Protein AF-Q30KJ7-F1 (afdb_monomer_lite)

Foldseek 3Di:
DPVVVVVVVVVVVVVVPPPPVPPFDALDPPAQWGWDLDEDPQWDFDQHSDPRTTTTHGPVRDDPPPPPPPPVPVVVVVVVVVVVVVVVVVVVVVD

Structure (mmCIF, N/CA/C/O backbone):
data_AF-Q30KJ7-F1
#
_entry.id   AF-Q30KJ7-F1
#
loop_
_atom_site.group_PDB
_atom_site.id
_atom_site.type_symbol
_atom_site.label_atom_id
_atom_site.label_alt_id
_atom_site.label_comp_id
_atom_site.label_asym_id
_atom_site.label_entity_id
_atom_site.label_seq_id
_atom_site.pdbx_PDB_ins_code
_atom_site.Cartn_x
_atom_site.Cartn_y
_atom_site.Cartn_z
_atom_site.occupancy
_atom_site.B_iso_or_equiv
_atom_site.auth_seq_id
_atom_site.auth_comp_id
_atom_site.auth_asym_id
_atom_site.auth_atom_id
_atom_site.pdbx_PDB_model_num
ATOM 1 N N . MET A 1 1 ? -3.088 -47.441 5.612 1.00 59.19 1 MET A N 1
ATOM 2 C CA . MET A 1 1 ? -1.935 -46.511 5.542 1.00 59.19 1 MET A CA 1
ATOM 3 C C . MET A 1 1 ? -2.105 -45.401 4.483 1.00 59.19 1 MET A C 1
ATOM 5 O O . MET A 1 1 ? -1.112 -44.932 3.954 1.00 59.19 1 MET A O 1
ATOM 9 N N . ASN A 1 2 ? -3.323 -44.885 4.231 1.00 75.56 2 ASN A N 1
ATOM 10 C CA . ASN A 1 2 ? -3.557 -43.854 3.193 1.00 75.56 2 ASN A CA 1
ATOM 11 C C . ASN A 1 2 ? -3.993 -42.472 3.715 1.00 75.56 2 ASN A C 1
ATOM 13 O O . ASN A 1 2 ? -4.129 -41.544 2.925 1.00 75.56 2 ASN A O 1
ATOM 17 N N . PHE A 1 3 ? -4.201 -42.300 5.024 1.00 73.56 3 PHE A N 1
ATOM 18 C CA . PHE A 1 3 ? -4.668 -41.014 5.555 1.00 73.56 3 PHE A CA 1
ATOM 19 C C . PHE A 1 3 ? -3.571 -39.942 5.597 1.00 73.56 3 PHE A C 1
ATOM 21 O O . PHE A 1 3 ? -3.872 -38.769 5.406 1.00 73.56 3 PHE A O 1
ATOM 28 N N . LEU A 1 4 ? -2.298 -40.324 5.765 1.00 79.62 4 LEU A N 1
ATOM 29 C CA . LEU A 1 4 ? -1.185 -39.365 5.796 1.00 79.62 4 LEU A CA 1
ATOM 30 C C . LEU A 1 4 ? -1.051 -38.580 4.482 1.00 79.62 4 LEU A C 1
ATOM 32 O O . LEU A 1 4 ? -0.893 -37.363 4.517 1.00 79.62 4 LEU A O 1
ATOM 36 N N . LEU A 1 5 ? -1.182 -39.248 3.329 1.00 78.12 5 LEU A N 1
ATOM 37 C CA . LEU A 1 5 ? -1.099 -38.591 2.019 1.00 78.12 5 LEU A CA 1
ATOM 38 C C . LEU A 1 5 ? -2.254 -37.606 1.789 1.00 78.12 5 LEU A C 1
ATOM 40 O O . LEU A 1 5 ? -2.033 -36.528 1.243 1.00 78.12 5 LEU A O 1
ATOM 44 N N . LEU A 1 6 ? -3.465 -37.940 2.250 1.00 77.75 6 LEU A N 1
ATOM 45 C CA . LEU A 1 6 ? -4.618 -37.038 2.164 1.00 77.75 6 LEU A CA 1
ATOM 46 C C . LEU A 1 6 ? -4.432 -35.785 3.029 1.00 77.75 6 LEU A C 1
ATOM 48 O O . LEU A 1 6 ? -4.745 -34.685 2.578 1.00 77.75 6 LEU A O 1
ATOM 52 N N . VAL A 1 7 ? -3.875 -35.931 4.237 1.00 79.44 7 VAL A N 1
ATOM 53 C CA . VAL A 1 7 ? -3.583 -34.792 5.123 1.00 79.44 7 VAL A CA 1
ATOM 54 C C . VAL A 1 7 ? -2.516 -33.877 4.510 1.00 79.44 7 VAL A C 1
ATOM 56 O O . VAL A 1 7 ? -2.688 -32.659 4.506 1.00 79.44 7 VAL A O 1
ATOM 59 N N . LEU A 1 8 ? -1.455 -34.442 3.923 1.00 77.19 8 LEU A N 1
ATOM 60 C CA . LEU A 1 8 ? -0.420 -33.681 3.210 1.00 77.19 8 LEU A CA 1
ATOM 61 C C . LEU A 1 8 ? -0.973 -32.932 1.990 1.00 77.19 8 LEU A C 1
ATOM 63 O O . LEU A 1 8 ? -0.648 -31.760 1.805 1.00 77.19 8 LEU A O 1
ATOM 67 N N . ALA A 1 9 ? -1.832 -33.571 1.190 1.00 73.88 9 ALA A N 1
ATOM 68 C CA . ALA A 1 9 ? -2.481 -32.911 0.059 1.00 73.88 9 ALA A CA 1
ATOM 69 C C . ALA A 1 9 ? -3.350 -31.735 0.531 1.00 73.88 9 ALA A C 1
ATOM 71 O O . ALA A 1 9 ? -3.202 -30.626 0.023 1.00 73.88 9 ALA A O 1
ATOM 72 N N . ALA A 1 10 ? -4.188 -31.939 1.554 1.00 71.81 10 ALA A N 1
ATOM 73 C CA . ALA A 1 10 ? -5.036 -30.884 2.109 1.00 71.81 10 ALA A CA 1
ATOM 74 C C . ALA A 1 10 ? -4.220 -29.692 2.650 1.00 71.81 10 ALA A C 1
ATOM 76 O O . ALA A 1 10 ? -4.571 -28.537 2.402 1.00 71.81 10 ALA A O 1
ATOM 77 N N . LEU A 1 11 ? -3.098 -29.955 3.330 1.00 72.12 11 LEU A N 1
ATOM 78 C CA . LEU A 1 11 ? -2.188 -28.911 3.815 1.00 72.12 11 LEU A CA 1
ATOM 79 C C . LEU A 1 11 ? -1.484 -28.169 2.666 1.00 72.12 11 LEU A C 1
ATOM 81 O O . LEU A 1 11 ? -1.341 -26.949 2.729 1.00 72.12 11 LEU A O 1
ATOM 85 N N . GLY A 1 12 ? -1.087 -28.878 1.605 1.00 66.94 12 GLY A N 1
ATOM 86 C CA . GLY A 1 12 ? -0.437 -28.290 0.428 1.00 66.94 12 GLY A CA 1
ATOM 87 C C . GLY A 1 12 ? -1.336 -27.339 -0.368 1.00 66.94 12 GLY A C 1
ATOM 88 O O . GLY A 1 12 ? -0.841 -26.383 -0.964 1.00 66.94 12 GLY A O 1
ATOM 89 N N . PHE A 1 13 ? -2.656 -27.548 -0.347 1.00 63.25 13 PHE A N 1
ATOM 90 C CA . PHE A 1 13 ? -3.605 -26.585 -0.914 1.00 63.25 13 PHE A CA 1
ATOM 91 C C . PHE A 1 13 ? -3.802 -25.361 -0.008 1.00 63.25 13 PHE A C 1
ATOM 93 O O . PHE A 1 13 ? -3.962 -24.251 -0.515 1.00 63.25 13 PHE A O 1
ATOM 100 N N . LEU A 1 14 ? -3.724 -25.516 1.321 1.00 59.75 14 LEU A N 1
ATOM 101 C CA . LEU A 1 14 ? -3.855 -24.383 2.246 1.00 59.75 14 LEU A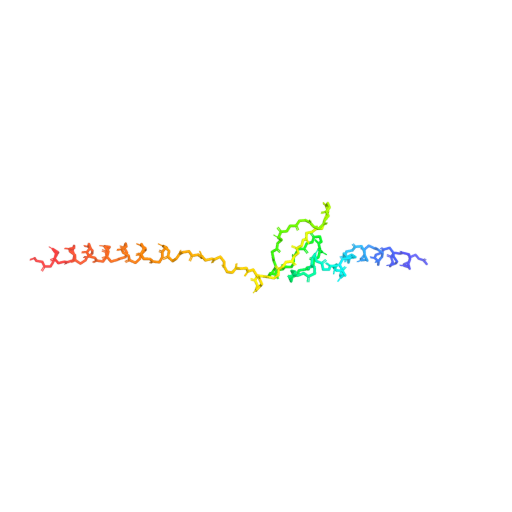 CA 1
ATOM 102 C C . LEU A 1 14 ? -2.664 -23.413 2.198 1.00 59.75 14 LEU A C 1
ATOM 104 O O . LEU A 1 14 ? -2.836 -22.226 2.461 1.00 59.75 14 LEU A O 1
ATOM 108 N N . THR A 1 15 ? -1.459 -23.861 1.847 1.00 59.91 15 THR A N 1
ATOM 109 C CA . THR A 1 15 ? -0.306 -22.946 1.749 1.00 59.91 15 THR A CA 1
ATOM 110 C C . THR A 1 15 ? -0.349 -22.057 0.505 1.00 59.91 15 THR A C 1
ATOM 112 O O . THR A 1 15 ? 0.263 -20.991 0.506 1.00 59.91 15 THR A O 1
ATOM 115 N N . GLN A 1 16 ? -1.119 -22.420 -0.529 1.00 55.16 16 GLN A N 1
ATOM 116 C CA . GLN A 1 16 ? -1.271 -21.603 -1.742 1.00 55.16 16 GLN A CA 1
ATOM 117 C C . GLN A 1 16 ? -2.160 -20.368 -1.532 1.00 55.16 16 GLN A C 1
ATOM 119 O O . GLN A 1 16 ? -2.055 -19.405 -2.291 1.00 55.16 16 GLN A O 1
ATOM 124 N N . VAL A 1 17 ? -3.007 -20.356 -0.495 1.00 55.41 17 VAL A N 1
ATOM 125 C CA . VAL A 1 17 ? -3.852 -19.194 -0.162 1.00 55.41 17 VAL A CA 1
ATOM 126 C C . VAL A 1 17 ? -3.165 -18.177 0.747 1.00 55.41 17 VAL A C 1
ATOM 128 O O . VAL A 1 17 ? -3.765 -17.148 1.047 1.00 55.41 17 VAL A O 1
ATOM 131 N N . ILE A 1 18 ? -1.912 -18.401 1.154 1.00 50.56 18 ILE A N 1
ATOM 132 C CA . ILE A 1 18 ? -1.102 -17.353 1.779 1.00 50.56 18 ILE A CA 1
ATOM 133 C C . ILE A 1 18 ? -0.410 -16.610 0.634 1.00 50.56 18 ILE A C 1
ATOM 135 O O . ILE A 1 18 ? 0.605 -17.095 0.129 1.00 50.56 18 ILE A O 1
ATOM 139 N N . PRO A 1 19 ? -0.927 -15.457 0.161 1.00 50.09 19 PRO A N 1
ATOM 140 C CA . PRO A 1 19 ? -0.228 -14.697 -0.858 1.00 50.09 19 PRO A CA 1
ATOM 141 C C . PRO A 1 19 ? 1.171 -14.395 -0.325 1.00 50.09 19 PRO A C 1
ATOM 143 O O . PRO A 1 19 ? 1.322 -13.732 0.702 1.00 50.09 19 PRO A O 1
ATOM 146 N N . ALA A 1 20 ? 2.195 -14.861 -1.041 1.00 51.75 20 ALA A N 1
ATOM 147 C CA . ALA A 1 20 ? 3.619 -14.628 -0.784 1.00 51.75 20 ALA A CA 1
ATOM 148 C C . ALA A 1 20 ? 4.031 -13.138 -0.912 1.00 51.75 20 ALA A C 1
ATOM 150 O O . ALA A 1 20 ? 5.143 -12.798 -1.299 1.00 51.75 20 ALA A O 1
ATOM 151 N N . SER A 1 21 ? 3.120 -12.218 -0.603 1.00 50.47 21 SER A N 1
ATOM 152 C CA . SER A 1 21 ? 3.279 -10.772 -0.644 1.00 50.47 21 SER A CA 1
ATOM 153 C C . SER A 1 21 ? 3.020 -10.148 0.734 1.00 50.47 21 SER A C 1
ATOM 155 O O . SER A 1 21 ? 2.594 -8.998 0.815 1.00 50.47 21 SER A O 1
ATOM 157 N N . ALA A 1 22 ? 3.287 -10.876 1.824 1.00 51.69 22 ALA A N 1
ATOM 158 C CA . ALA A 1 22 ? 3.383 -10.275 3.158 1.00 51.69 22 ALA A CA 1
ATOM 159 C C . ALA A 1 22 ? 4.576 -9.295 3.272 1.00 51.69 22 ALA A C 1
ATOM 161 O O . ALA A 1 22 ? 4.567 -8.409 4.120 1.00 51.69 22 ALA A O 1
ATOM 162 N N . GLY A 1 23 ? 5.572 -9.401 2.382 1.00 54.00 23 GLY A N 1
ATOM 163 C CA . GLY A 1 23 ? 6.708 -8.480 2.275 1.00 54.00 23 GLY A CA 1
ATOM 164 C C . GLY A 1 23 ? 6.592 -7.551 1.068 1.00 54.00 23 GLY A C 1
ATOM 165 O O . GLY A 1 23 ? 7.288 -7.738 0.072 1.00 54.00 23 GLY A O 1
ATOM 166 N N . GLY A 1 24 ? 5.693 -6.568 1.116 1.00 64.81 24 GLY A N 1
ATOM 167 C CA . GLY A 1 24 ? 5.668 -5.519 0.094 1.00 64.81 24 GLY A CA 1
ATOM 168 C C . GLY A 1 24 ? 6.927 -4.655 0.195 1.00 64.81 24 GLY A C 1
ATOM 169 O O . GLY A 1 24 ? 7.238 -4.154 1.270 1.00 64.81 24 GLY A O 1
ATOM 170 N N . SER A 1 25 ? 7.655 -4.458 -0.905 1.00 82.69 25 SER A N 1
ATOM 171 C CA . SER A 1 25 ? 8.697 -3.428 -0.975 1.00 82.69 25 SER A CA 1
ATOM 172 C C . SER A 1 25 ? 8.046 -2.046 -0.929 1.00 82.69 25 SER A C 1
ATOM 174 O O . SER A 1 25 ? 6.917 -1.871 -1.400 1.00 82.69 25 SER A O 1
ATOM 176 N N . LYS A 1 26 ? 8.738 -1.049 -0.374 1.00 86.88 26 LYS A N 1
ATOM 177 C CA . LYS A 1 26 ? 8.270 0.339 -0.445 1.00 86.88 26 LYS A CA 1
ATOM 178 C C . LYS A 1 26 ? 8.114 0.742 -1.916 1.00 86.88 26 LYS A C 1
ATOM 180 O O . LYS A 1 26 ? 8.937 0.346 -2.738 1.00 86.88 26 LYS A O 1
ATOM 185 N N . CYS A 1 27 ? 7.067 1.495 -2.255 1.00 86.19 27 CYS A N 1
ATOM 186 C CA . CYS A 1 27 ? 6.836 1.871 -3.653 1.00 86.19 27 CYS A CA 1
ATOM 187 C C . CYS A 1 27 ? 7.899 2.840 -4.171 1.00 86.19 27 CYS A C 1
ATOM 189 O O . CYS A 1 27 ? 8.471 2.631 -5.233 1.00 86.19 27 CYS A O 1
ATOM 191 N N . VAL A 1 28 ? 8.148 3.901 -3.401 1.00 83.56 28 VAL A N 1
ATOM 192 C CA . VAL A 1 28 ? 9.176 4.921 -3.635 1.00 83.56 28 VAL A CA 1
ATOM 193 C C . VAL A 1 28 ? 9.661 5.405 -2.270 1.00 83.56 28 VAL A C 1
ATOM 195 O O . VAL A 1 28 ? 8.873 5.481 -1.323 1.00 83.56 28 VAL A O 1
ATOM 198 N N . SER A 1 29 ? 10.942 5.764 -2.152 1.00 80.06 29 SER A N 1
ATOM 199 C CA . SER A 1 29 ? 11.571 6.196 -0.893 1.00 80.06 29 SER A CA 1
ATOM 200 C C . SER A 1 29 ? 10.787 7.284 -0.145 1.00 80.06 29 SER A C 1
ATOM 202 O O . SER A 1 29 ? 10.695 7.224 1.082 1.00 80.06 29 SER A O 1
ATOM 204 N N . ASN A 1 30 ? 10.136 8.199 -0.873 1.00 80.19 30 ASN A N 1
ATOM 205 C CA . ASN A 1 30 ? 9.443 9.368 -0.316 1.00 80.19 30 ASN A CA 1
ATOM 206 C C . ASN A 1 30 ? 7.917 9.211 -0.180 1.00 80.19 30 ASN A C 1
ATOM 208 O O . ASN A 1 30 ? 7.258 10.129 0.296 1.00 80.19 30 ASN A O 1
ATOM 212 N N . THR A 1 31 ? 7.333 8.074 -0.575 1.00 75.06 31 THR A N 1
ATOM 213 C CA . THR A 1 31 ? 5.879 7.849 -0.473 1.00 75.06 31 THR A CA 1
ATOM 214 C C . THR A 1 31 ? 5.556 6.832 0.620 1.00 75.06 31 THR A C 1
ATOM 216 O O . THR A 1 31 ? 6.183 5.766 0.645 1.00 75.06 31 THR A O 1
ATOM 219 N N . PRO A 1 32 ? 4.580 7.095 1.505 1.00 81.81 32 PRO A N 1
ATOM 220 C CA . PRO A 1 32 ? 4.124 6.123 2.493 1.00 81.81 32 PRO A CA 1
ATOM 221 C C . PRO A 1 32 ? 3.253 5.063 1.807 1.00 81.81 32 PRO A C 1
ATOM 223 O O . PRO A 1 32 ? 2.034 5.164 1.773 1.00 81.81 32 PRO A O 1
ATOM 226 N N . GLY A 1 33 ? 3.879 4.050 1.212 1.00 89.00 33 GLY A N 1
ATOM 227 C CA . GLY A 1 33 ? 3.152 2.982 0.537 1.00 89.00 33 GLY A CA 1
ATOM 228 C C . GLY A 1 33 ? 4.014 1.766 0.244 1.00 89.00 33 GLY A C 1
ATOM 229 O O . GLY A 1 33 ? 5.237 1.872 0.105 1.00 89.00 33 GLY A O 1
ATOM 230 N N . TYR A 1 34 ? 3.352 0.618 0.123 1.00 90.94 34 TYR A N 1
ATOM 231 C CA . TYR A 1 34 ? 3.985 -0.662 -0.184 1.00 90.94 34 TYR A CA 1
ATOM 232 C C . TYR A 1 34 ? 3.361 -1.305 -1.419 1.00 90.94 34 TYR A C 1
ATOM 234 O O . TYR A 1 34 ? 2.147 -1.259 -1.621 1.00 90.94 34 TYR A O 1
ATOM 242 N N . CYS A 1 35 ? 4.200 -1.934 -2.235 1.00 90.94 35 CYS A N 1
ATOM 243 C CA . CYS A 1 35 ? 3.780 -2.655 -3.425 1.00 90.94 35 CYS A CA 1
ATOM 244 C C . CYS A 1 35 ? 3.123 -3.982 -3.045 1.00 90.94 35 CYS A C 1
ATOM 246 O O . CYS A 1 35 ? 3.771 -4.851 -2.459 1.00 90.94 35 CYS A O 1
ATOM 248 N N . ARG A 1 36 ? 1.850 -4.155 -3.408 1.00 89.69 36 ARG A N 1
ATOM 249 C CA . ARG A 1 36 ? 1.054 -5.362 -3.138 1.00 89.69 36 ARG A CA 1
ATOM 250 C C . ARG A 1 36 ? 0.169 -5.694 -4.335 1.00 89.69 36 ARG A C 1
ATOM 252 O O . ARG A 1 36 ? -0.180 -4.817 -5.120 1.00 89.69 36 ARG A O 1
ATOM 259 N N . THR A 1 37 ? -0.240 -6.950 -4.475 1.00 90.06 37 THR A N 1
ATOM 260 C CA . THR A 1 37 ? -1.235 -7.340 -5.494 1.00 90.06 37 THR A CA 1
ATOM 261 C C . THR A 1 37 ? -2.620 -6.773 -5.171 1.00 90.06 37 THR A C 1
ATOM 263 O O . THR A 1 37 ? -3.348 -6.350 -6.065 1.00 90.06 37 THR A O 1
ATOM 266 N N . TYR A 1 38 ? -2.972 -6.697 -3.885 1.00 88.56 38 TYR A N 1
ATOM 267 C CA . TYR A 1 38 ? -4.238 -6.157 -3.389 1.00 88.56 38 TYR A CA 1
ATOM 268 C C . TYR A 1 38 ? -3.969 -5.184 -2.241 1.00 88.56 38 TYR A C 1
ATOM 270 O O . TYR A 1 38 ? -3.069 -5.419 -1.436 1.00 88.56 38 TYR A O 1
ATOM 278 N N . CYS A 1 39 ? -4.739 -4.098 -2.183 1.00 87.38 39 CYS A N 1
ATOM 279 C CA . CYS A 1 39 ? -4.674 -3.147 -1.076 1.00 87.38 39 CYS A CA 1
ATOM 280 C C . CYS A 1 39 ? -5.658 -3.560 0.011 1.00 87.38 39 CYS A C 1
ATOM 282 O O . CYS A 1 39 ? -6.721 -4.110 -0.294 1.00 87.38 39 CYS A O 1
ATOM 284 N N . HIS A 1 40 ? -5.304 -3.300 1.263 1.00 88.00 40 HIS A N 1
ATOM 285 C CA . HIS A 1 40 ? -6.202 -3.569 2.375 1.00 88.00 40 HIS A CA 1
ATOM 286 C C . HIS A 1 40 ? -7.316 -2.528 2.452 1.00 88.00 40 HIS A C 1
ATOM 288 O O . HIS A 1 40 ? -7.282 -1.472 1.818 1.00 88.00 40 HIS A O 1
ATOM 294 N N . TRP A 1 41 ? -8.327 -2.827 3.263 1.00 88.12 41 TRP A N 1
ATOM 295 C CA . TRP A 1 41 ? -9.310 -1.823 3.646 1.00 88.12 41 TRP A CA 1
ATOM 296 C C . TRP A 1 41 ? -8.604 -0.664 4.348 1.00 88.12 41 TRP A C 1
ATOM 298 O O . TRP A 1 41 ? -7.720 -0.876 5.173 1.00 88.12 41 TRP A O 1
ATOM 308 N N . GLY A 1 42 ? -8.983 0.565 4.010 1.00 86.44 42 GLY A N 1
ATOM 309 C CA . GLY A 1 42 ? -8.289 1.750 4.520 1.00 86.44 42 GLY A CA 1
ATOM 310 C C . GLY A 1 42 ? -7.060 2.171 3.699 1.00 86.44 42 GLY A C 1
ATOM 311 O O . GLY A 1 42 ? -6.412 3.165 4.036 1.00 86.44 42 GLY A O 1
ATOM 312 N N . GLU A 1 43 ? -6.760 1.460 2.612 1.00 88.56 43 GLU A N 1
ATOM 313 C CA . GLU A 1 43 ? -5.751 1.836 1.626 1.00 88.56 43 GLU A CA 1
ATOM 314 C C . GLU A 1 43 ? -6.394 2.101 0.261 1.00 88.56 43 GLU A C 1
ATOM 316 O O . GLU A 1 43 ? -7.465 1.581 -0.065 1.00 88.56 43 GLU A O 1
ATOM 321 N N . THR A 1 44 ? -5.711 2.895 -0.558 1.00 88.12 44 THR A N 1
ATOM 322 C CA . THR A 1 44 ? -6.030 3.088 -1.971 1.00 88.12 44 THR A CA 1
ATOM 323 C C . THR A 1 44 ? -4.831 2.746 -2.846 1.00 88.12 44 THR A C 1
ATOM 325 O O . THR A 1 44 ? -3.677 2.833 -2.418 1.00 88.12 44 THR A O 1
ATOM 328 N N . ALA A 1 45 ? -5.113 2.370 -4.089 1.00 89.62 45 ALA A N 1
ATOM 329 C CA . ALA A 1 45 ? -4.099 2.143 -5.104 1.00 89.62 45 ALA A CA 1
ATOM 330 C C . ALA A 1 45 ? -3.724 3.476 -5.761 1.00 89.62 45 ALA A C 1
ATOM 332 O O . ALA A 1 45 ? -4.594 4.137 -6.325 1.00 89.62 45 ALA A O 1
ATOM 333 N N . LEU A 1 46 ? -2.445 3.855 -5.712 1.00 85.69 46 LEU A N 1
ATOM 334 C CA . LEU A 1 46 ? -1.981 5.107 -6.321 1.00 85.69 46 LEU A CA 1
ATOM 335 C C . LEU A 1 46 ? -1.466 4.906 -7.756 1.00 85.69 46 LEU A C 1
ATOM 337 O O . LEU A 1 46 ? -1.866 5.620 -8.668 1.00 85.69 46 LEU A O 1
ATOM 341 N N . PHE A 1 47 ? -0.584 3.926 -7.959 1.00 87.06 47 PHE A N 1
ATOM 342 C CA . PHE A 1 47 ? -0.008 3.564 -9.260 1.00 87.06 47 PHE A CA 1
ATOM 343 C C . PHE A 1 47 ? 0.456 2.101 -9.250 1.00 87.06 47 PHE A C 1
ATOM 345 O O . PHE A 1 47 ? 0.456 1.451 -8.204 1.00 87.06 47 PHE A O 1
ATOM 352 N N . MET A 1 48 ? 0.861 1.569 -10.404 1.00 89.44 48 MET A N 1
ATOM 353 C CA . MET A 1 48 ? 1.391 0.207 -10.524 1.00 89.44 48 MET A CA 1
ATOM 354 C C . MET A 1 48 ? 2.901 0.181 -10.268 1.00 89.44 48 MET A C 1
ATOM 356 O O . MET A 1 48 ? 3.654 0.875 -10.940 1.00 89.44 48 MET A O 1
ATOM 360 N N . CYS A 1 49 ? 3.353 -0.632 -9.313 1.00 88.56 49 CYS A N 1
ATOM 361 C CA . CYS A 1 49 ? 4.779 -0.877 -9.091 1.00 88.56 49 CYS A CA 1
ATOM 362 C C . CYS A 1 49 ? 5.388 -1.756 -10.191 1.00 88.56 49 CYS A C 1
ATOM 364 O O . CYS A 1 49 ? 6.559 -1.618 -10.525 1.00 88.56 49 CYS A O 1
ATOM 366 N N . ASN A 1 50 ? 4.601 -2.702 -10.710 1.00 87.19 50 ASN A N 1
ATOM 367 C CA . ASN A 1 50 ? 4.930 -3.551 -11.853 1.00 87.19 50 ASN A CA 1
ATOM 368 C C . ASN A 1 50 ? 3.622 -4.049 -12.504 1.00 87.19 50 ASN A C 1
ATOM 370 O O . ASN A 1 50 ? 2.538 -3.619 -12.117 1.00 87.19 50 ASN A O 1
ATOM 374 N N . ALA A 1 51 ? 3.705 -4.981 -13.456 1.00 89.69 51 ALA A N 1
ATOM 375 C CA . ALA A 1 51 ? 2.541 -5.485 -14.192 1.00 89.69 51 ALA A CA 1
ATOM 376 C C . ALA A 1 51 ? 1.432 -6.126 -13.325 1.00 89.69 51 ALA A C 1
ATOM 378 O O . ALA A 1 51 ? 0.303 -6.248 -13.790 1.00 89.69 51 ALA A O 1
ATOM 379 N N . SER A 1 52 ? 1.722 -6.543 -12.086 1.00 86.25 52 SER A N 1
ATOM 380 C CA . SER A 1 52 ? 0.769 -7.256 -11.216 1.00 86.25 52 SER A CA 1
ATOM 381 C C . SER A 1 52 ? 0.641 -6.694 -9.796 1.00 86.25 52 SER A C 1
ATOM 383 O O . SER A 1 52 ? -0.221 -7.132 -9.034 1.00 86.25 52 SER A O 1
ATOM 385 N N . ARG A 1 53 ? 1.480 -5.729 -9.414 1.00 90.19 53 ARG A N 1
ATOM 386 C CA . ARG A 1 53 ? 1.512 -5.118 -8.081 1.00 90.19 53 ARG A CA 1
ATOM 387 C C . ARG A 1 53 ? 1.231 -3.630 -8.181 1.00 90.19 53 ARG A C 1
ATOM 389 O O . ARG A 1 53 ? 1.846 -2.922 -8.974 1.00 90.19 53 ARG A O 1
ATOM 396 N N . LYS A 1 54 ? 0.376 -3.147 -7.290 1.00 89.31 54 LYS A N 1
ATOM 397 C CA . LYS A 1 54 ? 0.016 -1.742 -7.101 1.00 89.31 54 LYS A CA 1
ATOM 398 C C . LYS A 1 54 ? 0.621 -1.193 -5.821 1.00 89.31 54 LYS A C 1
ATOM 400 O O . LYS A 1 54 ? 0.798 -1.914 -4.841 1.00 89.31 54 LYS A O 1
ATOM 405 N N . CYS A 1 55 ? 0.932 0.092 -5.839 1.00 90.12 55 CYS A N 1
ATOM 406 C CA . CYS A 1 55 ? 1.322 0.827 -4.657 1.00 90.12 55 CYS A CA 1
ATOM 407 C C . CYS A 1 55 ? 0.085 1.125 -3.812 1.00 90.12 55 CYS A C 1
ATOM 409 O O . CYS A 1 55 ? -0.773 1.906 -4.228 1.00 90.12 55 CYS A O 1
ATOM 411 N N . CYS A 1 56 ? 0.007 0.500 -2.641 1.00 90.81 56 CYS A N 1
ATOM 412 C CA . CYS A 1 56 ? -1.068 0.705 -1.684 1.00 90.81 56 CYS A CA 1
ATOM 413 C C . CYS A 1 56 ? -0.638 1.731 -0.634 1.00 90.81 56 CYS A C 1
ATOM 415 O O . CYS A 1 56 ? 0.401 1.568 0.012 1.00 90.81 56 CYS A O 1
ATOM 417 N N . VAL A 1 57 ? -1.432 2.792 -0.496 1.00 88.88 57 VAL A N 1
ATOM 418 C CA . VAL A 1 57 ? -1.198 3.927 0.407 1.00 88.88 57 VAL A CA 1
ATOM 419 C C . VAL A 1 57 ? -2.415 4.081 1.310 1.00 88.88 57 VAL A C 1
ATOM 421 O O . VAL A 1 57 ? -3.545 4.044 0.826 1.00 88.88 57 VAL A O 1
ATOM 424 N N . SER A 1 58 ? -2.213 4.271 2.613 1.00 87.50 58 SER A N 1
ATOM 425 C CA . SER A 1 58 ? -3.331 4.516 3.533 1.00 87.50 58 SER A CA 1
ATOM 426 C C . SER A 1 58 ? -4.011 5.859 3.240 1.00 87.50 58 SER A C 1
ATOM 428 O O . SER A 1 58 ? -3.330 6.851 2.969 1.00 87.50 58 SER A O 1
ATOM 430 N N . TYR A 1 59 ? -5.344 5.920 3.361 1.00 85.12 59 TYR A N 1
ATOM 431 C CA . TYR A 1 59 ? -6.111 7.168 3.202 1.00 85.12 59 TYR A CA 1
ATOM 432 C C . TYR A 1 59 ? -5.604 8.307 4.096 1.00 85.12 59 TYR A C 1
ATOM 434 O O . TYR A 1 59 ? -5.728 9.469 3.723 1.00 85.12 59 TYR A O 1
ATOM 442 N N . SER A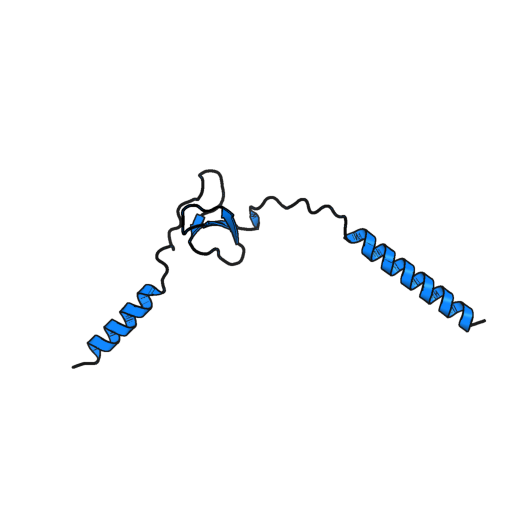 1 60 ? -4.989 7.988 5.238 1.00 82.69 60 SER A N 1
ATOM 443 C CA . SER A 1 60 ? -4.417 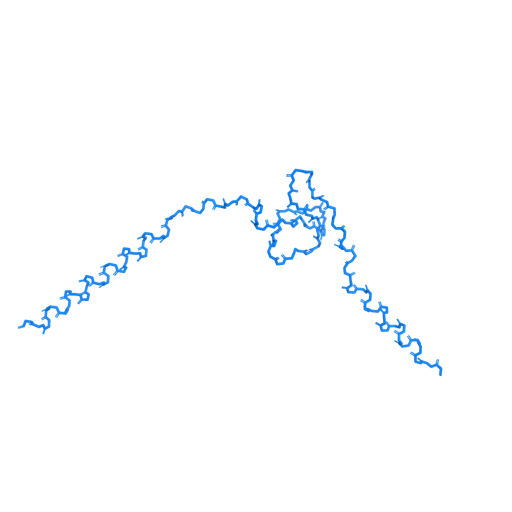8.971 6.164 1.00 82.69 60 SER A CA 1
ATOM 444 C C . SER A 1 60 ? -3.262 9.781 5.568 1.00 82.69 60 SER A C 1
ATOM 446 O O . SER A 1 60 ? -2.997 10.884 6.036 1.00 82.69 60 SER A O 1
ATOM 448 N N . PHE A 1 61 ? -2.575 9.244 4.555 1.00 75.69 61 PHE A N 1
ATOM 449 C CA . PHE A 1 61 ? -1.465 9.915 3.875 1.00 75.69 61 PHE A CA 1
ATOM 450 C C . PHE A 1 61 ? -1.847 10.507 2.523 1.00 75.69 61 PHE A C 1
ATOM 452 O O . PHE A 1 61 ? -1.012 11.153 1.888 1.00 75.69 61 PHE A O 1
ATOM 459 N N . LEU A 1 62 ? -3.073 10.274 2.049 1.00 71.50 62 LEU A N 1
ATOM 460 C CA . LEU A 1 62 ? -3.512 10.937 0.835 1.00 71.50 62 LEU A CA 1
ATOM 461 C C . LEU A 1 62 ? -3.620 12.437 1.108 1.00 71.50 62 LEU A C 1
ATOM 463 O O . LEU A 1 62 ? -4.111 12.827 2.175 1.00 71.50 62 LEU A O 1
ATOM 467 N N . PRO A 1 63 ? -3.213 13.288 0.149 1.00 68.25 63 PRO A N 1
ATOM 468 C CA . PRO A 1 63 ? -3.589 14.688 0.188 1.00 68.25 63 PRO A CA 1
ATOM 469 C C . PRO A 1 63 ? -5.101 14.727 0.384 1.00 68.25 63 PRO A C 1
ATOM 471 O O . PRO A 1 63 ? -5.832 14.092 -0.384 1.00 68.25 63 PRO A O 1
ATOM 474 N N . LYS A 1 64 ? -5.580 15.406 1.435 1.00 64.19 64 LYS A N 1
ATOM 475 C CA . LYS A 1 64 ? -7.010 15.689 1.550 1.00 64.19 64 LYS A CA 1
ATOM 476 C C . LYS A 1 64 ? -7.367 16.354 0.233 1.00 64.19 64 LYS A C 1
ATOM 478 O O . LYS A 1 64 ? -6.824 17.412 -0.063 1.00 64.19 64 LYS A O 1
ATOM 483 N N . ALA A 1 65 ? -8.199 15.701 -0.580 1.00 62.00 65 ALA A N 1
ATOM 484 C CA . ALA A 1 65 ? -8.810 16.392 -1.695 1.00 62.00 65 ALA A CA 1
ATOM 485 C C . ALA A 1 65 ? -9.427 17.634 -1.061 1.00 62.00 65 ALA A C 1
ATOM 487 O O . ALA A 1 65 ? -10.250 17.489 -0.150 1.00 62.00 65 ALA A O 1
ATOM 488 N N . ASP A 1 66 ? -8.959 18.820 -1.446 1.00 52.56 66 ASP A N 1
ATOM 489 C CA . ASP A 1 66 ? -9.617 20.070 -1.105 1.00 52.56 66 ASP A CA 1
ATOM 490 C C . ASP A 1 66 ? -10.989 19.993 -1.765 1.00 52.56 66 ASP A C 1
ATOM 492 O O . ASP A 1 66 ? -11.190 20.482 -2.869 1.00 52.56 66 ASP A O 1
ATOM 496 N N . LEU A 1 67 ? -11.917 19.262 -1.144 1.00 51.25 67 LEU A N 1
ATOM 497 C CA . LEU A 1 67 ? -13.287 19.145 -1.578 1.00 51.25 67 LEU A CA 1
ATOM 498 C C . LEU A 1 67 ? -13.826 20.556 -1.379 1.00 51.25 67 LEU A C 1
ATOM 500 O O . LEU A 1 67 ? -14.022 20.966 -0.225 1.00 51.25 67 LEU A O 1
ATOM 504 N N . PRO A 1 68 ? -14.020 21.348 -2.449 1.00 47.28 68 PRO A N 1
ATOM 505 C CA . PRO A 1 68 ? -14.522 22.688 -2.269 1.00 47.28 68 PRO A CA 1
ATOM 506 C C . PRO A 1 68 ? -15.891 22.510 -1.624 1.00 47.28 68 PRO A C 1
ATOM 508 O O . PRO A 1 68 ? -16.698 21.698 -2.081 1.00 47.28 68 PRO A O 1
ATOM 511 N N 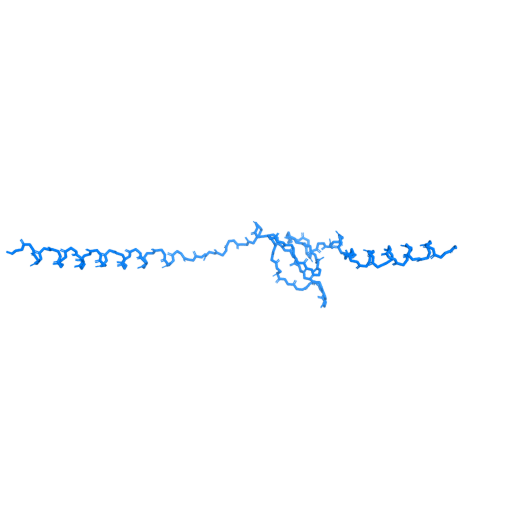. ARG A 1 69 ? -16.130 23.229 -0.528 1.00 50.59 69 ARG A N 1
ATOM 512 C CA . ARG A 1 69 ? -17.357 23.292 0.289 1.00 50.59 69 ARG A CA 1
ATOM 513 C C . ARG A 1 69 ? -18.633 23.687 -0.498 1.00 50.59 69 ARG A C 1
ATOM 515 O O . ARG A 1 69 ? -19.515 24.344 0.045 1.00 50.59 69 ARG A O 1
ATOM 522 N N . LEU A 1 70 ? -18.776 23.318 -1.769 1.00 49.12 70 LEU A N 1
ATOM 523 C CA . LEU A 1 70 ? -19.822 23.803 -2.664 1.00 49.12 70 LEU A CA 1
ATOM 524 C C . LEU A 1 70 ? -21.199 23.158 -2.441 1.00 49.12 70 LEU A C 1
ATOM 526 O O . LEU A 1 70 ? -22.203 23.758 -2.812 1.00 49.12 70 LEU A O 1
ATOM 530 N N . ILE A 1 71 ? -21.301 21.979 -1.818 1.00 49.31 71 ILE A N 1
ATOM 531 C CA . ILE A 1 71 ? -22.599 21.273 -1.734 1.00 49.31 71 ILE A CA 1
ATOM 532 C C . ILE A 1 71 ? -23.395 21.612 -0.459 1.00 49.31 71 ILE A C 1
ATOM 534 O O . ILE A 1 71 ? -24.625 21.532 -0.465 1.00 49.31 71 ILE A O 1
ATOM 538 N N . GLY A 1 72 ? -22.747 22.078 0.616 1.00 48.72 72 GLY A N 1
ATOM 539 C CA . GLY A 1 72 ? -23.433 22.341 1.893 1.00 48.72 72 GLY A CA 1
ATOM 540 C C . GLY A 1 72 ? -24.501 23.440 1.812 1.00 48.72 72 GLY A C 1
ATOM 541 O O . GLY A 1 72 ? -25.583 23.325 2.393 1.00 48.72 72 GLY A O 1
ATOM 542 N N . ASN A 1 73 ? -24.238 24.487 1.029 1.00 52.62 73 ASN A N 1
ATOM 543 C CA . ASN A 1 73 ? -25.065 25.695 1.051 1.00 52.62 73 ASN A CA 1
ATOM 544 C C . ASN A 1 73 ? -26.318 25.574 0.166 1.00 52.62 73 ASN A C 1
ATOM 546 O O . ASN A 1 73 ? -27.369 26.135 0.490 1.00 52.62 73 ASN A O 1
ATOM 550 N N . HIS A 1 74 ? -26.248 24.812 -0.932 1.00 53.22 74 HIS A N 1
ATOM 551 C CA . HIS A 1 74 ? -27.371 24.685 -1.866 1.00 53.22 74 HIS A CA 1
ATOM 552 C C . HIS A 1 74 ? -28.539 23.886 -1.264 1.00 53.22 74 HIS A C 1
ATOM 554 O O . HIS A 1 74 ? -29.706 24.255 -1.421 1.00 53.22 74 HIS A O 1
ATOM 560 N N . TRP A 1 75 ? -28.244 22.825 -0.508 1.00 48.56 75 TRP A N 1
ATOM 561 C CA . TRP A 1 75 ? -29.283 22.013 0.127 1.00 48.56 75 TRP A CA 1
ATOM 562 C C . TRP A 1 75 ? -29.987 22.744 1.282 1.00 48.56 75 TRP A C 1
ATOM 564 O O . TRP A 1 75 ? -31.214 22.682 1.398 1.00 48.56 75 TRP A O 1
ATOM 574 N N . GLN A 1 76 ? -29.248 23.531 2.075 1.00 56.44 76 GLN A N 1
ATOM 575 C CA . GLN A 1 76 ? -29.843 24.401 3.098 1.00 56.44 76 GLN A CA 1
ATOM 576 C C . GLN A 1 76 ? -30.758 25.483 2.504 1.00 56.44 76 GLN A C 1
ATOM 578 O O . GLN A 1 76 ? -31.774 25.827 3.114 1.00 56.44 76 GLN A O 1
ATOM 583 N N . SER A 1 77 ? -30.427 26.025 1.327 1.00 56.09 77 SER A N 1
ATOM 584 C CA . SER A 1 77 ? -31.288 26.999 0.644 1.00 56.09 77 SER A CA 1
ATOM 585 C C . SER A 1 77 ? -32.617 26.372 0.206 1.00 56.09 77 SER A C 1
ATOM 587 O O . SER A 1 77 ? -33.682 26.933 0.472 1.00 56.09 77 SER A O 1
ATOM 589 N N . ARG A 1 78 ? -32.586 25.151 -0.357 1.00 53.38 78 ARG A N 1
ATOM 590 C CA . ARG A 1 78 ? -33.818 24.434 -0.729 1.00 53.38 78 ARG A CA 1
ATOM 591 C C . ARG A 1 78 ? -34.727 24.156 0.469 1.00 53.38 78 ARG A C 1
ATOM 593 O O . ARG A 1 78 ? -35.915 24.446 0.374 1.00 53.38 78 ARG A O 1
ATOM 600 N N . ARG A 1 79 ? -34.188 23.691 1.607 1.00 53.38 79 ARG A N 1
ATOM 601 C CA . ARG A 1 79 ? -34.992 23.489 2.834 1.00 53.38 79 ARG A CA 1
ATOM 602 C C . ARG A 1 79 ? -35.701 24.764 3.293 1.00 53.38 79 ARG A C 1
ATOM 604 O O . ARG A 1 79 ? -36.875 24.714 3.650 1.00 53.38 79 ARG A O 1
ATOM 611 N N . ARG A 1 80 ? -35.002 25.907 3.268 1.00 63.75 80 ARG A N 1
ATOM 612 C CA . ARG A 1 80 ? -35.589 27.201 3.653 1.00 63.75 80 ARG A CA 1
ATOM 613 C C . ARG A 1 80 ? -36.727 27.623 2.726 1.00 63.75 80 ARG A C 1
ATOM 615 O O . ARG A 1 80 ? -37.686 28.236 3.188 1.00 63.75 80 ARG A O 1
ATOM 622 N N . ASN A 1 81 ? -36.637 27.298 1.438 1.00 65.88 81 ASN A N 1
ATOM 623 C CA . ASN A 1 81 ? -37.682 27.644 0.479 1.00 65.88 81 ASN A CA 1
ATOM 624 C C . ASN A 1 81 ? -38.941 26.776 0.667 1.00 65.88 81 ASN A C 1
ATOM 626 O O . ASN A 1 81 ? -40.047 27.312 0.664 1.00 65.88 81 ASN A O 1
ATOM 630 N N . THR A 1 82 ? -38.785 25.473 0.932 1.00 64.19 82 THR A N 1
ATOM 631 C CA . THR A 1 82 ? -39.919 24.584 1.251 1.00 64.19 82 THR A CA 1
ATOM 632 C C . THR A 1 82 ? -40.671 25.064 2.494 1.00 64.19 82 THR A C 1
ATOM 634 O O . THR A 1 82 ? -41.870 25.306 2.411 1.00 64.19 82 THR A O 1
ATOM 637 N N . GLN A 1 83 ? -39.963 25.380 3.589 1.00 69.00 83 GLN A N 1
ATOM 638 C CA . GLN A 1 83 ? -40.604 25.910 4.804 1.00 69.00 83 GLN A CA 1
ATOM 639 C C . GLN A 1 83 ? -41.358 27.231 4.581 1.00 69.00 83 GLN A C 1
ATOM 641 O O . GLN A 1 83 ? -42.398 27.464 5.197 1.00 69.00 83 GLN A O 1
ATOM 646 N N . ARG A 1 84 ? -40.862 28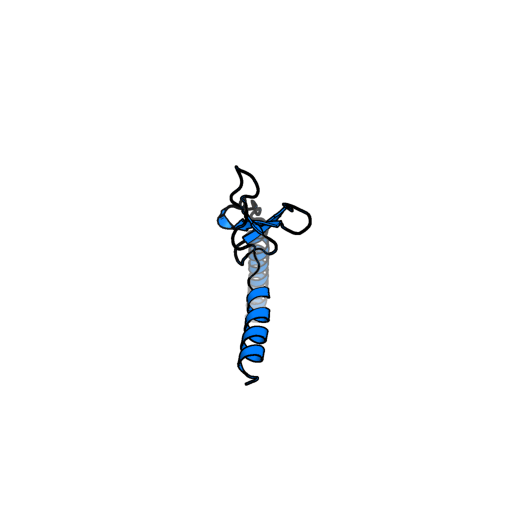.116 3.704 1.00 64.56 84 ARG A N 1
ATOM 647 C CA . ARG A 1 84 ? -41.586 29.351 3.355 1.00 64.56 84 ARG A CA 1
ATOM 648 C C . ARG A 1 84 ? -42.875 29.071 2.587 1.00 64.56 84 ARG A C 1
ATOM 650 O O . ARG A 1 84 ? -43.836 29.816 2.772 1.00 64.56 84 ARG A O 1
ATOM 657 N N . LYS A 1 85 ? -42.908 28.037 1.740 1.00 66.38 85 LYS A N 1
ATOM 658 C CA . LYS A 1 85 ? -44.133 27.642 1.031 1.00 66.38 85 LYS A CA 1
ATOM 659 C C . LYS A 1 85 ? -45.158 27.034 1.982 1.00 66.38 85 LYS A C 1
ATOM 661 O O . LYS A 1 85 ? -46.308 27.461 1.934 1.00 66.38 85 LYS A O 1
ATOM 666 N N . ASP A 1 86 ? -44.726 26.164 2.893 1.00 65.31 86 ASP A N 1
ATOM 667 C CA . ASP A 1 86 ? -45.615 25.544 3.884 1.00 65.31 86 ASP A CA 1
ATOM 668 C C . ASP A 1 86 ? -46.241 26.602 4.800 1.00 65.31 86 ASP A C 1
ATOM 670 O O . ASP A 1 86 ? -47.456 26.636 4.979 1.00 65.31 86 ASP A O 1
ATOM 674 N N . LYS A 1 87 ? -45.440 27.568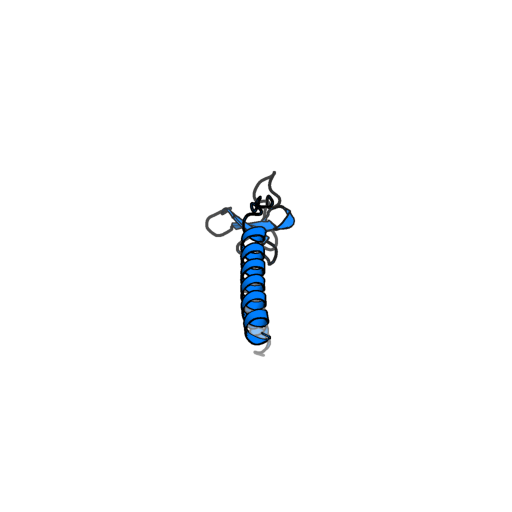 5.279 1.00 71.88 87 LYS A N 1
ATOM 675 C CA . LYS A 1 87 ? -45.953 28.680 6.093 1.00 71.88 87 LYS A CA 1
ATOM 676 C C . LYS A 1 87 ? -46.972 29.538 5.334 1.00 71.88 87 LYS A C 1
ATOM 678 O O . LYS A 1 87 ? -47.952 29.980 5.925 1.00 71.88 87 LYS A O 1
ATOM 683 N N . LYS A 1 88 ? -46.762 29.780 4.033 1.00 66.75 88 LYS A N 1
ATOM 684 C CA . LYS A 1 88 ? -47.692 30.587 3.228 1.00 66.75 88 LYS A CA 1
ATOM 685 C C . LYS A 1 88 ? -49.006 29.846 2.961 1.00 66.75 88 LYS A C 1
ATOM 687 O O . LYS A 1 88 ? -50.048 30.485 2.959 1.00 66.75 88 LYS A O 1
ATOM 692 N N . GLN A 1 89 ? -48.968 28.523 2.790 1.00 59.47 89 GLN A N 1
ATOM 693 C CA . GLN A 1 89 ? -50.182 27.713 2.653 1.00 59.47 89 GLN A CA 1
ATOM 694 C C . GLN A 1 89 ? -50.948 27.607 3.977 1.00 59.47 89 GLN A C 1
ATOM 696 O O . GLN A 1 89 ? -52.169 27.706 3.976 1.00 59.47 89 GLN A O 1
ATOM 701 N N . GLN A 1 90 ? -50.250 27.495 5.110 1.00 62.19 90 GLN A N 1
ATOM 702 C CA . GLN A 1 90 ? -50.887 27.335 6.418 1.00 62.19 90 GLN A CA 1
ATOM 703 C C . GLN A 1 90 ? -51.607 28.603 6.906 1.00 62.19 90 GLN A C 1
ATOM 705 O O . GLN A 1 90 ? -52.623 28.491 7.578 1.00 62.19 90 GLN A O 1
ATOM 710 N N . THR A 1 91 ? -51.143 29.810 6.552 1.00 65.06 91 THR A N 1
ATOM 711 C CA . THR A 1 91 ? -51.859 31.050 6.921 1.00 65.06 91 THR A CA 1
ATOM 712 C C . THR A 1 91 ? -53.094 31.299 6.054 1.00 65.06 91 THR A C 1
ATOM 714 O O . THR A 1 91 ? -54.093 31.781 6.569 1.00 65.06 91 THR A O 1
ATOM 717 N N . THR A 1 92 ? -53.076 30.940 4.766 1.00 67.00 92 THR A N 1
ATOM 718 C CA . THR A 1 92 ? -54.248 31.124 3.888 1.00 67.00 92 THR A CA 1
ATOM 719 C C . THR A 1 92 ? -55.424 30.213 4.261 1.00 67.00 92 THR A C 1
ATOM 721 O O . THR A 1 92 ? -56.550 30.531 3.910 1.00 67.00 92 THR A O 1
ATOM 724 N N . VAL A 1 93 ? -55.192 29.116 4.988 1.00 66.56 93 VAL A N 1
ATOM 725 C CA . VAL A 1 93 ? -56.256 28.190 5.424 1.00 66.56 93 VAL A CA 1
ATOM 726 C C . VAL A 1 93 ? -56.884 28.595 6.770 1.00 66.56 93 VAL A C 1
ATOM 728 O O . VAL A 1 93 ? -57.965 28.120 7.095 1.00 66.56 93 VAL A O 1
ATOM 731 N N . THR A 1 94 ? -56.246 29.483 7.541 1.00 64.50 94 THR A N 1
ATOM 732 C CA . THR A 1 94 ? -56.754 29.950 8.852 1.00 64.50 94 THR A CA 1
ATOM 733 C C . THR A 1 94 ? -57.247 31.407 8.819 1.00 64.50 94 THR A C 1
ATOM 735 O O . THR A 1 94 ? -57.435 32.016 9.871 1.00 64.50 94 THR A O 1
ATOM 738 N N . SER A 1 95 ? -57.440 31.972 7.624 1.00 55.31 95 SER A N 1
ATOM 739 C CA . SER A 1 95 ? -58.275 33.164 7.407 1.00 55.31 95 SER A CA 1
ATOM 740 C C . SER A 1 95 ? -59.691 32.723 7.073 1.00 55.31 95 SER A C 1
ATOM 742 O O . SER A 1 95 ? -60.619 33.387 7.576 1.00 55.31 95 SER A O 1
#

Sequence (95 aa):
MNFLLLVLAALGFLTQVIPASAGGSKCVSNTPGYCRTYCHWGETALFMCNASRKCCVSYSFLPKADLPRLIGNHWQSRRRNTQRKDKKQQTTVTS

Radius of gyration: 28.51 Å; chains: 1; bounding box: 70×80×23 Å

Secondary structure (DSSP, 8-state):
--HHHHHHHHHHHHGGGS-S-SSPPBSSTTSS-EEESSPPTTEEEEEESSSS-EEEEEGGGS------S-HHHHHHHHHHHHHHHHHHHHHHT--

pLDDT: mean 71.41, std 14.35, range [47.28, 90.94]

Organism: Pan troglodytes (NCBI:txid9598)

InterPro domains:
  IPR025933 Beta-defensin domain [PF13841] (26-56)
  IPR050544 Beta-defensin antimicrobial peptides [PTHR15001] (1-59)